Protein AF-A0A2G9TCS1-F1 (afdb_monomer_lite)

pLDDT: mean 85.73, std 14.58, range [44.12, 97.44]

Structure (mmCIF, N/CA/C/O backbone):
data_AF-A0A2G9TCS1-F1
#
_entry.id   AF-A0A2G9TCS1-F1
#
loop_
_atom_site.group_PDB
_atom_site.id
_atom_site.type_symbol
_atom_site.label_atom_id
_atom_site.label_alt_id
_atom_site.label_comp_id
_atom_site.label_asym_id
_atom_site.label_entity_id
_atom_site.label_seq_id
_atom_site.pdbx_PDB_ins_code
_atom_site.Cartn_x
_atom_site.Cartn_y
_atom_site.Cartn_z
_atom_site.occupancy
_atom_site.B_iso_or_equiv
_atom_site.auth_seq_id
_atom_site.auth_comp_id
_atom_site.auth_asym_id
_atom_site.auth_atom_id
_atom_site.pdbx_PDB_model_num
ATOM 1 N N . MET A 1 1 ? 0.643 -13.364 -0.392 1.00 89.62 1 MET A N 1
ATOM 2 C CA . MET A 1 1 ? -0.085 -12.737 0.725 1.00 89.62 1 MET A CA 1
ATOM 3 C C . MET A 1 1 ? -0.254 -11.275 0.391 1.00 89.62 1 MET A C 1
ATOM 5 O O . MET A 1 1 ? 0.573 -10.756 -0.356 1.00 89.62 1 MET A O 1
ATOM 9 N N . ALA A 1 2 ? -1.303 -10.627 0.883 1.00 93.12 2 ALA A N 1
ATOM 10 C CA . ALA A 1 2 ? -1.625 -9.251 0.511 1.00 93.12 2 ALA A CA 1
ATOM 11 C C . ALA A 1 2 ? -2.431 -8.539 1.598 1.00 93.12 2 ALA A C 1
ATOM 13 O O . ALA A 1 2 ? -3.116 -9.188 2.391 1.00 93.12 2 ALA A O 1
ATOM 14 N N . VAL A 1 3 ? -2.379 -7.208 1.593 1.00 93.25 3 VAL A N 1
ATOM 15 C CA . VAL A 1 3 ? -3.267 -6.369 2.400 1.00 93.25 3 VAL A CA 1
ATOM 16 C C . VAL A 1 3 ? -4.072 -5.471 1.478 1.00 93.25 3 VAL A C 1
ATOM 18 O O . VAL A 1 3 ? -3.515 -4.801 0.613 1.00 93.25 3 VAL A O 1
ATOM 21 N N . GLN A 1 4 ? -5.380 -5.462 1.687 1.00 93.56 4 GLN A N 1
ATOM 22 C CA . GLN A 1 4 ? -6.340 -4.619 0.994 1.00 93.56 4 GLN A CA 1
ATOM 23 C C . GLN A 1 4 ? -6.734 -3.443 1.888 1.00 93.56 4 GLN A C 1
ATOM 25 O O . GLN A 1 4 ? -6.941 -3.643 3.088 1.00 93.56 4 GLN A O 1
ATOM 30 N N . SER A 1 5 ? -6.932 -2.263 1.300 1.00 91.81 5 SER A N 1
ATOM 31 C CA . SER A 1 5 ? -7.650 -1.152 1.935 1.00 91.81 5 SER A CA 1
ATOM 32 C C . SER A 1 5 ? -8.909 -0.773 1.158 1.00 91.81 5 SER A C 1
ATOM 34 O O . SER A 1 5 ? -8.924 -0.801 -0.072 1.00 91.81 5 SER A O 1
ATOM 36 N N . THR A 1 6 ? -9.965 -0.392 1.874 1.00 86.69 6 THR A N 1
ATOM 37 C CA . THR A 1 6 ? -11.198 0.163 1.294 1.00 86.69 6 THR A CA 1
ATOM 38 C C . THR A 1 6 ? -11.844 1.168 2.250 1.00 86.69 6 THR A C 1
ATOM 40 O O . THR A 1 6 ? -11.555 1.166 3.451 1.00 86.69 6 THR A O 1
ATOM 43 N N . SER A 1 7 ? -12.727 2.027 1.742 1.00 81.25 7 SER A N 1
ATOM 44 C CA . SER A 1 7 ? -13.607 2.835 2.588 1.00 81.25 7 SER A CA 1
ATOM 45 C C . SER A 1 7 ? -14.551 1.911 3.355 1.00 81.25 7 SER A C 1
ATOM 47 O O . SER A 1 7 ? -15.198 1.042 2.766 1.00 81.25 7 SER A O 1
ATOM 49 N N . CYS A 1 8 ? -14.637 2.081 4.675 1.00 74.31 8 CYS A N 1
ATOM 50 C CA . CYS A 1 8 ? -15.482 1.234 5.511 1.00 74.31 8 CYS A CA 1
ATOM 51 C C . CYS A 1 8 ? -16.963 1.382 5.136 1.00 74.31 8 CYS A C 1
ATOM 53 O O . CYS A 1 8 ? -17.657 2.285 5.597 1.00 74.31 8 CYS A O 1
ATOM 55 N N . SER A 1 9 ? -17.457 0.469 4.308 1.00 60.03 9 SER A N 1
ATOM 56 C CA . SER A 1 9 ? -18.861 0.395 3.920 1.00 60.03 9 SER A CA 1
ATOM 57 C C . SER A 1 9 ? -19.576 -0.545 4.893 1.00 60.03 9 SER A C 1
ATOM 59 O O . SER A 1 9 ? -19.295 -1.739 4.906 1.00 60.03 9 SER A O 1
ATOM 61 N N . GLY A 1 10 ? -20.481 -0.025 5.729 1.00 55.22 10 GLY A N 1
ATOM 62 C CA . GLY A 1 10 ? -21.374 -0.866 6.541 1.00 55.22 10 GLY A CA 1
ATOM 63 C C . GLY A 1 10 ? -20.970 -1.140 7.995 1.00 55.22 10 GLY A C 1
ATOM 64 O O . GLY A 1 10 ? -21.431 -2.1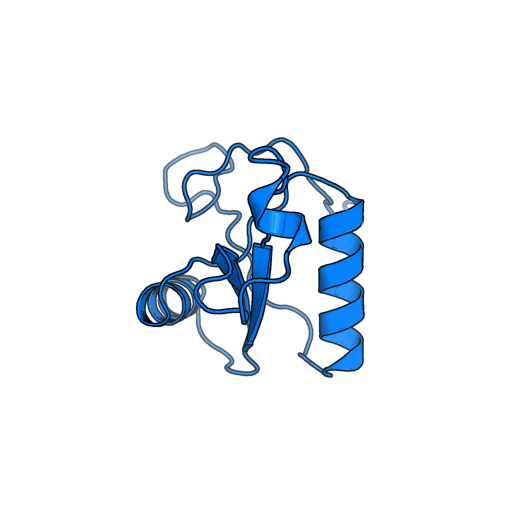25 8.569 1.00 55.22 10 GLY A O 1
ATOM 65 N N . LEU A 1 11 ? -20.185 -0.273 8.642 1.00 51.44 11 LEU A N 1
ATOM 66 C CA . LEU A 1 11 ? -20.231 -0.233 10.110 1.00 51.44 11 LEU A CA 1
ATOM 67 C C . LEU A 1 11 ? -21.628 0.243 10.544 1.00 51.44 11 LEU A C 1
ATOM 69 O O . LEU A 1 11 ? -22.174 1.135 9.886 1.00 51.44 11 LEU A O 1
ATOM 73 N N . PRO A 1 12 ? -22.227 -0.302 11.625 1.00 47.16 12 PRO A N 1
ATOM 74 C CA . PRO A 1 12 ? -23.406 0.321 12.209 1.00 47.16 12 PRO A CA 1
ATOM 75 C C . PRO A 1 12 ? -23.020 1.766 12.485 1.00 47.16 12 PRO A C 1
ATOM 77 O O . PRO A 1 12 ? -22.009 1.990 13.146 1.00 47.16 12 PRO A O 1
ATOM 80 N N . HIS A 1 13 ? -23.753 2.707 11.887 1.00 44.12 13 HIS A N 1
ATOM 81 C CA . HIS A 1 13 ? -23.494 4.140 11.961 1.00 44.12 13 HIS A CA 1
ATOM 82 C C . HIS A 1 13 ? -23.143 4.523 13.398 1.00 44.12 13 HIS A C 1
ATOM 84 O O . HIS A 1 13 ? -24.022 4.680 14.244 1.00 44.12 13 HIS A O 1
ATOM 90 N N . SER A 1 14 ? -21.849 4.614 13.695 1.00 52.06 14 SER A N 1
ATOM 91 C CA . SER A 1 14 ? -21.422 5.128 14.979 1.00 52.06 14 SER A CA 1
ATOM 92 C C . SER A 1 14 ? -21.707 6.626 14.902 1.00 52.06 14 SER A C 1
ATOM 94 O O . SER A 1 14 ? -21.322 7.245 13.908 1.00 52.06 14 SER A O 1
ATOM 96 N N . PRO A 1 15 ? -22.397 7.234 15.883 1.00 55.50 15 PRO A N 1
ATOM 97 C CA . PRO A 1 15 ? -22.837 8.631 15.799 1.00 55.50 15 PRO A CA 1
ATOM 98 C C . PRO A 1 15 ? -21.695 9.636 15.546 1.00 55.50 15 PRO A C 1
ATOM 100 O O . PRO A 1 15 ? -21.945 10.766 15.140 1.00 55.50 15 PRO A O 1
ATOM 103 N N . ILE A 1 16 ? -20.445 9.205 15.740 1.00 55.78 16 ILE A N 1
ATOM 104 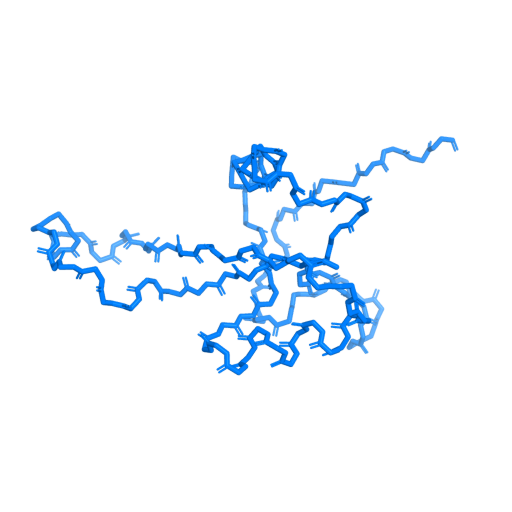C CA . ILE A 1 16 ? -19.214 9.975 15.549 1.00 55.78 16 ILE A CA 1
ATOM 105 C C . ILE A 1 16 ? -18.918 10.250 14.061 1.00 55.78 16 ILE A C 1
ATOM 107 O O . ILE A 1 16 ? -18.535 11.364 13.722 1.00 55.78 16 ILE A O 1
ATOM 111 N N . THR A 1 17 ? -19.136 9.295 13.146 1.00 53.16 17 THR A N 1
ATOM 112 C CA . THR A 1 17 ? -18.823 9.497 11.711 1.00 53.16 17 THR A CA 1
ATOM 113 C C . THR A 1 17 ? -19.841 10.377 10.983 1.00 53.16 17 THR A C 1
ATOM 115 O O . THR A 1 17 ? -19.589 10.799 9.860 1.00 53.16 17 THR A O 1
ATOM 118 N N . GLN A 1 18 ? -20.979 10.691 11.612 1.00 55.28 18 GLN A N 1
ATOM 119 C CA . GLN A 1 18 ? -21.977 11.619 11.065 1.00 55.28 18 GLN A CA 1
ATOM 120 C C . GLN A 1 18 ? -21.697 13.090 11.413 1.00 55.28 18 GLN A C 1
ATOM 122 O O . GLN A 1 18 ? -22.339 13.971 10.846 1.00 55.28 18 GLN A O 1
ATOM 127 N N . GLN A 1 19 ? -20.770 13.367 12.338 1.00 51.78 19 GLN A N 1
ATOM 128 C CA . GLN A 1 19 ? -20.497 14.726 12.825 1.00 51.78 19 GLN A CA 1
ATOM 129 C C . GLN A 1 19 ? -19.258 15.376 12.205 1.00 51.78 19 GLN A C 1
ATOM 131 O O . GLN A 1 19 ? -19.164 16.601 12.238 1.00 51.78 19 GLN A O 1
ATOM 136 N N . ASP A 1 20 ? -18.353 14.601 11.600 1.00 56.78 20 ASP A N 1
ATOM 137 C CA . ASP A 1 20 ? -17.169 15.142 10.933 1.00 56.78 20 ASP A CA 1
ATOM 138 C C . ASP A 1 20 ? -16.910 14.454 9.575 1.00 56.78 20 ASP A C 1
ATOM 140 O O . ASP A 1 20 ? -16.438 13.313 9.543 1.00 56.78 20 ASP A O 1
ATOM 144 N N . PRO A 1 21 ? -17.181 15.134 8.442 1.00 55.62 21 PRO A N 1
ATOM 145 C CA . PRO A 1 21 ? -16.891 14.618 7.102 1.00 55.62 21 PRO A CA 1
ATOM 146 C C . PRO A 1 21 ? -15.384 14.488 6.812 1.00 55.62 21 PRO A C 1
ATOM 148 O O . PRO A 1 21 ? -15.013 13.940 5.776 1.00 55.62 21 PRO A O 1
ATOM 151 N N . SER A 1 22 ? -14.519 14.973 7.708 1.00 56.44 22 SER A N 1
ATOM 152 C CA . SER A 1 22 ? -13.060 14.838 7.620 1.00 56.44 22 SER A CA 1
ATOM 153 C C . SER A 1 22 ? -12.565 13.469 8.100 1.00 56.44 22 SER A C 1
ATOM 155 O O . SER A 1 22 ? -11.425 13.099 7.818 1.00 56.44 22 SER A O 1
ATOM 157 N N . ILE A 1 23 ? -13.399 12.694 8.807 1.00 60.91 23 ILE A N 1
ATOM 158 C CA . ILE A 1 23 ? -13.036 11.355 9.284 1.00 60.91 23 ILE A CA 1
ATOM 159 C C . ILE A 1 23 ? -13.244 10.349 8.148 1.00 60.91 23 ILE A C 1
ATOM 161 O O . ILE A 1 23 ? -14.289 9.710 8.016 1.00 60.91 23 ILE A O 1
ATOM 165 N N . VAL A 1 24 ? -12.212 10.186 7.322 1.00 66.75 24 VAL A N 1
ATOM 166 C CA . VAL A 1 24 ? -12.144 9.099 6.342 1.00 66.75 24 VAL A CA 1
ATOM 167 C C . VAL A 1 24 ? -11.776 7.814 7.078 1.00 66.75 24 VAL A C 1
ATOM 169 O O . VAL A 1 24 ? -10.623 7.592 7.440 1.00 66.75 24 VAL A O 1
ATOM 172 N N . LEU A 1 25 ? -12.763 6.953 7.322 1.00 76.56 25 LEU A N 1
ATOM 173 C CA . LEU A 1 25 ? -12.513 5.662 7.950 1.00 76.56 25 LEU A CA 1
ATOM 174 C C . LEU A 1 25 ? -12.083 4.626 6.904 1.00 76.56 25 LEU A C 1
ATOM 176 O O . LEU A 1 25 ? -12.845 4.283 5.992 1.00 76.56 25 LEU A O 1
ATOM 180 N N . ARG A 1 26 ? -10.863 4.107 7.066 1.00 83.81 26 ARG A N 1
ATOM 181 C CA . ARG A 1 26 ? -10.267 3.107 6.179 1.00 83.81 26 ARG A CA 1
ATOM 182 C C . ARG A 1 26 ? -10.242 1.733 6.842 1.00 83.81 26 ARG A C 1
ATOM 184 O O . ARG A 1 26 ? -9.817 1.589 7.984 1.00 83.81 26 ARG A O 1
ATOM 191 N N . CYS A 1 27 ? -10.723 0.731 6.118 1.00 88.12 27 CYS A N 1
ATOM 192 C CA . CYS A 1 27 ? -10.820 -0.651 6.564 1.00 88.12 27 CYS A CA 1
ATOM 193 C C . CYS A 1 27 ? -9.752 -1.498 5.875 1.00 88.12 27 CYS A C 1
ATOM 195 O O . CYS A 1 27 ? -9.518 -1.338 4.677 1.00 88.12 27 CYS A O 1
ATOM 197 N N . TYR A 1 28 ? -9.162 -2.432 6.624 1.00 91.31 28 TYR A N 1
ATOM 198 C CA . TYR A 1 28 ? -8.101 -3.313 6.142 1.00 91.31 28 TYR A CA 1
ATOM 199 C C . TYR A 1 28 ? -8.537 -4.768 6.146 1.00 91.31 28 TYR A C 1
ATOM 201 O O . TYR A 1 28 ? -9.124 -5.248 7.117 1.00 91.31 28 TYR A O 1
ATOM 209 N N . LYS A 1 29 ? -8.193 -5.487 5.080 1.00 91.88 29 LYS A N 1
ATOM 210 C CA . LYS A 1 29 ? -8.373 -6.935 4.992 1.00 91.88 29 LYS A CA 1
ATOM 211 C C . LYS A 1 29 ? -7.043 -7.586 4.654 1.00 91.88 29 LYS A C 1
ATOM 213 O O . LYS A 1 29 ? -6.369 -7.186 3.710 1.00 91.88 29 LYS A O 1
ATOM 218 N N . PHE A 1 30 ? -6.685 -8.607 5.420 1.00 93.00 30 PHE A N 1
ATOM 219 C CA . PHE A 1 30 ? -5.446 -9.346 5.244 1.00 93.00 30 PHE A CA 1
ATOM 220 C C . PHE A 1 30 ? -5.741 -10.684 4.568 1.00 93.00 30 PHE A C 1
ATOM 222 O O . PHE A 1 30 ? -6.627 -11.420 5.002 1.00 93.00 30 PHE A O 1
ATOM 229 N N . SER A 1 31 ? -5.008 -10.997 3.502 1.00 90.94 31 SER A N 1
ATOM 230 C CA . SER A 1 31 ? -5.095 -12.276 2.799 1.00 90.94 31 SER A CA 1
ATOM 231 C C . SER A 1 31 ? -3.820 -13.094 2.999 1.00 90.94 31 SER A C 1
ATOM 233 O O . SER A 1 31 ? -2.703 -12.633 2.730 1.00 90.94 31 SER A O 1
ATOM 235 N N . ALA A 1 32 ? -4.014 -14.342 3.427 1.00 90.31 32 ALA A N 1
ATOM 236 C CA . ALA A 1 32 ? -2.965 -15.348 3.536 1.00 90.31 32 ALA A CA 1
ATOM 237 C C . ALA A 1 32 ? -2.618 -16.002 2.180 1.00 90.31 32 ALA A C 1
ATOM 239 O O . ALA A 1 32 ? -1.630 -16.730 2.086 1.00 90.31 32 ALA A O 1
ATOM 240 N N . ASP A 1 33 ? -3.375 -15.723 1.114 1.00 90.88 33 ASP A N 1
ATOM 241 C CA . ASP A 1 33 ? -3.184 -16.371 -0.182 1.00 90.88 33 ASP A CA 1
ATOM 242 C C . ASP A 1 33 ? -1.900 -15.886 -0.863 1.00 90.88 33 ASP A C 1
ATOM 244 O O . ASP A 1 33 ? -1.639 -14.687 -1.024 1.00 90.88 33 ASP A O 1
ATOM 248 N N . ALA A 1 34 ? -1.058 -16.829 -1.277 1.00 92.12 34 ALA A N 1
ATOM 249 C CA . ALA A 1 34 ? 0.195 -16.560 -1.972 1.00 92.12 34 ALA A CA 1
ATOM 250 C C . ALA A 1 34 ? -0.037 -16.345 -3.478 1.00 92.12 34 ALA A C 1
ATOM 252 O O . ALA A 1 34 ? 0.250 -17.215 -4.294 1.00 92.12 34 ALA A O 1
ATOM 253 N N . LEU A 1 35 ? -0.562 -15.172 -3.835 1.00 94.12 35 LEU A N 1
ATOM 254 C CA . LEU A 1 35 ? -0.820 -14.775 -5.221 1.00 94.12 35 LEU A CA 1
ATOM 255 C C . LEU A 1 35 ? 0.297 -13.883 -5.799 1.00 94.12 35 LEU A C 1
ATOM 257 O O . LEU A 1 35 ? 0.926 -13.133 -5.045 1.00 94.12 35 LEU A O 1
ATOM 261 N N . PRO A 1 36 ? 0.538 -13.910 -7.124 1.00 95.94 36 PRO A N 1
ATOM 262 C CA . PRO A 1 36 ? 1.286 -12.867 -7.828 1.00 95.94 36 PRO A CA 1
ATOM 263 C C . PRO A 1 36 ? 0.641 -11.486 -7.653 1.00 95.94 36 PRO A C 1
ATOM 265 O O . PRO A 1 36 ? -0.569 -11.398 -7.461 1.00 95.94 36 PRO A O 1
ATOM 268 N N . PHE A 1 37 ? 1.428 -10.412 -7.787 1.00 96.06 37 PHE A N 1
ATOM 269 C CA . PHE A 1 37 ? 0.968 -9.030 -7.572 1.00 96.06 37 PHE A CA 1
ATOM 270 C C . PHE A 1 37 ? -0.353 -8.702 -8.290 1.00 96.06 37 PHE A C 1
ATOM 272 O O . PHE A 1 37 ? -1.298 -8.251 -7.654 1.00 96.06 37 PHE A O 1
ATOM 279 N N . TYR A 1 38 ? -0.446 -8.981 -9.596 1.00 96.19 38 TYR A N 1
ATOM 280 C CA . TYR A 1 38 ? -1.636 -8.642 -10.386 1.00 96.19 38 TYR A CA 1
ATOM 281 C C . TYR A 1 38 ? -2.889 -9.408 -9.933 1.00 96.19 38 TYR A C 1
ATOM 283 O O . TYR A 1 38 ? -3.963 -8.825 -9.856 1.00 96.19 38 TYR A O 1
ATOM 291 N N . MET A 1 39 ? -2.746 -10.689 -9.573 1.00 97.31 39 MET A N 1
ATOM 292 C CA . MET A 1 39 ? -3.855 -11.496 -9.052 1.00 97.31 39 MET A CA 1
ATOM 293 C C . MET A 1 39 ? -4.262 -11.045 -7.649 1.00 97.31 39 MET A C 1
ATOM 295 O O . MET A 1 39 ? -5.432 -11.120 -7.290 1.00 97.31 39 MET A O 1
ATOM 299 N N . ALA A 1 40 ? -3.304 -10.590 -6.838 1.00 96.81 40 ALA A N 1
ATOM 300 C CA . ALA A 1 40 ? -3.594 -10.042 -5.520 1.00 96.81 40 ALA A CA 1
ATOM 301 C C . ALA A 1 40 ? -4.392 -8.732 -5.625 1.00 96.81 40 ALA A C 1
ATOM 303 O O . ALA A 1 40 ? -5.346 -8.548 -4.873 1.00 96.81 40 ALA A O 1
ATOM 304 N N . GLU A 1 41 ? -4.041 -7.861 -6.574 1.00 97.38 41 GLU A N 1
ATOM 305 C CA . GLU A 1 41 ? -4.810 -6.651 -6.887 1.00 97.38 41 GLU A CA 1
ATOM 306 C C . GLU A 1 41 ? -6.217 -6.989 -7.392 1.00 97.38 41 GLU A C 1
ATOM 308 O O . GLU A 1 41 ? -7.192 -6.482 -6.844 1.00 97.38 41 GLU A O 1
ATOM 313 N N . GLU A 1 42 ? -6.352 -7.902 -8.355 1.00 96.81 42 GLU A N 1
ATOM 314 C CA . GLU A 1 42 ? -7.660 -8.342 -8.862 1.00 96.81 42 GLU A CA 1
ATOM 315 C C . GLU A 1 42 ? -8.537 -8.939 -7.746 1.00 96.81 42 GLU A C 1
ATOM 317 O O . GLU A 1 42 ? -9.727 -8.633 -7.638 1.00 96.81 42 GLU A O 1
ATOM 322 N N . ALA A 1 43 ? -7.944 -9.730 -6.847 1.00 95.56 43 ALA A N 1
ATOM 323 C CA . ALA A 1 43 ? -8.642 -10.249 -5.679 1.00 95.56 43 ALA A CA 1
ATOM 324 C C . ALA A 1 43 ? -9.125 -9.115 -4.757 1.00 95.56 43 ALA A C 1
ATOM 326 O O . ALA A 1 43 ? -10.270 -9.150 -4.304 1.00 95.56 43 ALA A O 1
ATOM 327 N N . CYS A 1 44 ? -8.306 -8.088 -4.511 1.00 95.12 44 CYS A N 1
ATOM 328 C CA . CYS A 1 44 ? -8.713 -6.913 -3.734 1.00 95.12 44 CYS A CA 1
ATOM 329 C C . CYS A 1 44 ? -9.877 -6.162 -4.404 1.00 95.12 44 CYS A C 1
ATOM 331 O O . CYS A 1 44 ? -10.862 -5.840 -3.733 1.00 95.12 44 CYS A O 1
ATOM 333 N N . GLN A 1 45 ? -9.814 -5.970 -5.724 1.00 95.25 45 GLN A N 1
ATOM 334 C CA . GLN A 1 45 ? -10.870 -5.325 -6.514 1.00 95.25 45 GLN A CA 1
ATOM 335 C C . GLN A 1 45 ? -12.183 -6.104 -6.463 1.00 95.25 45 GLN A C 1
ATOM 337 O O . GLN A 1 45 ? -13.247 -5.507 -6.298 1.00 95.25 45 GLN A O 1
ATOM 342 N N . SER A 1 46 ? -12.124 -7.441 -6.485 1.00 93.81 46 SER A N 1
ATOM 343 C CA . SER A 1 46 ? -13.310 -8.297 -6.330 1.00 93.81 46 SER A CA 1
ATOM 344 C C . SER A 1 46 ? -14.023 -8.118 -4.978 1.00 93.81 46 SER A C 1
ATOM 346 O O . SER A 1 46 ? -15.222 -8.374 -4.869 1.00 93.81 46 SER A O 1
ATOM 348 N N . PHE A 1 47 ? -13.311 -7.624 -3.958 1.00 89.31 47 PHE A N 1
ATOM 349 C CA . PHE A 1 47 ? -13.852 -7.268 -2.643 1.00 89.31 47 PHE A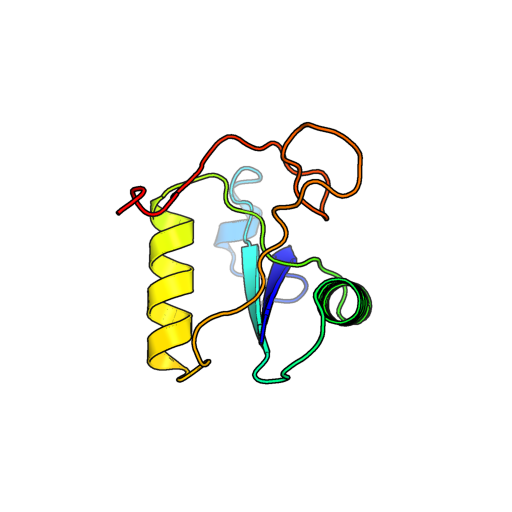 CA 1
ATOM 350 C C . PHE A 1 47 ? -14.142 -5.765 -2.487 1.00 89.31 47 PHE A C 1
ATOM 352 O O . PHE A 1 47 ? -14.350 -5.307 -1.363 1.00 89.31 47 PHE A O 1
ATOM 359 N N . GLY A 1 48 ? -14.146 -4.985 -3.572 1.00 90.69 48 GLY A N 1
ATOM 360 C CA . GLY A 1 48 ? -14.476 -3.557 -3.541 1.00 90.69 48 GLY A CA 1
ATOM 361 C C . GLY A 1 48 ? -13.392 -2.674 -2.917 1.00 90.69 48 GLY A C 1
ATOM 362 O O . GLY A 1 48 ? -13.702 -1.684 -2.255 1.00 90.69 48 GLY A O 1
ATOM 363 N N . GLY A 1 49 ? -12.120 -3.035 -3.069 1.00 92.56 49 GLY A N 1
ATOM 364 C CA . GLY A 1 49 ? -11.000 -2.170 -2.702 1.00 92.56 49 GLY A CA 1
ATOM 365 C C . GLY A 1 49 ? -9.767 -2.462 -3.541 1.00 92.56 49 GLY A C 1
ATOM 366 O O . GLY A 1 49 ? -9.853 -3.099 -4.580 1.00 92.56 49 GLY A O 1
ATOM 367 N N . HIS A 1 50 ? -8.612 -2.030 -3.061 1.00 96.56 50 HIS A N 1
ATOM 368 C CA . HIS A 1 50 ? -7.337 -2.181 -3.759 1.00 96.56 50 HIS A CA 1
ATOM 369 C C . HIS A 1 50 ? -6.280 -2.704 -2.796 1.00 96.56 50 HIS A C 1
ATOM 371 O O . HIS A 1 50 ? -6.476 -2.651 -1.574 1.00 96.56 50 HIS A O 1
ATOM 377 N N . LEU A 1 51 ? -5.155 -3.191 -3.321 1.00 97.44 51 LEU A N 1
ATOM 378 C CA . LEU A 1 51 ? -3.971 -3.369 -2.489 1.00 97.44 51 LEU A CA 1
ATOM 379 C C . LEU A 1 51 ? -3.663 -2.066 -1.741 1.00 97.44 51 LEU A C 1
ATOM 381 O O . LEU A 1 51 ? -3.770 -0.971 -2.289 1.00 97.44 51 LEU A O 1
ATOM 385 N N . VAL A 1 52 ? -3.286 -2.193 -0.470 1.00 96.19 52 VAL A N 1
ATOM 386 C CA . VAL A 1 52 ? -3.189 -1.055 0.444 1.00 96.19 52 VAL A CA 1
ATOM 387 C C . VAL A 1 52 ? -2.223 0.020 -0.059 1.00 96.19 52 VAL A C 1
ATOM 389 O O . VAL A 1 52 ? -1.077 -0.272 -0.418 1.00 96.19 52 VAL A O 1
ATOM 392 N N . SER A 1 53 ? -2.683 1.268 -0.044 1.00 95.62 53 SER A N 1
ATOM 393 C CA . SER A 1 53 ? -1.853 2.466 -0.191 1.00 95.62 53 SER A CA 1
ATOM 394 C C . SER A 1 53 ? -1.482 3.032 1.180 1.00 95.62 53 SER A C 1
ATOM 396 O O . SER A 1 53 ? -2.229 2.837 2.129 1.00 95.62 53 SER A O 1
ATOM 398 N N . PHE A 1 54 ? -0.352 3.716 1.339 1.00 94.62 54 PHE A N 1
ATOM 399 C CA . PHE A 1 54 ? 0.008 4.365 2.608 1.00 94.62 54 PHE A CA 1
ATOM 400 C C . PHE A 1 54 ? 0.233 5.855 2.410 1.00 94.62 54 PHE A C 1
ATOM 402 O O . PHE A 1 54 ? 1.010 6.245 1.534 1.00 94.62 54 PHE A O 1
ATOM 409 N N . GLN A 1 55 ? -0.419 6.658 3.252 1.00 90.75 55 GLN A N 1
ATOM 410 C CA . GLN A 1 55 ? -0.256 8.116 3.267 1.00 90.75 55 GLN A CA 1
ATOM 411 C C . GLN A 1 55 ? 0.619 8.602 4.424 1.00 90.75 55 GLN A C 1
ATOM 413 O O . GLN A 1 55 ? 1.187 9.688 4.366 1.00 90.75 55 GLN A O 1
ATOM 418 N N . GLU A 1 56 ? 0.771 7.790 5.469 1.00 90.69 56 GLU A N 1
ATOM 419 C CA . GLU A 1 56 ? 1.516 8.168 6.664 1.00 90.69 56 GLU A CA 1
ATOM 420 C C . GLU A 1 56 ? 2.202 6.971 7.333 1.00 90.69 56 GLU A C 1
ATOM 422 O O . GLU A 1 56 ? 1.820 5.810 7.167 1.00 90.69 56 GLU A O 1
ATOM 427 N N . GLY A 1 57 ? 3.231 7.265 8.131 1.00 93.19 57 GLY A N 1
ATOM 428 C CA . GLY A 1 57 ? 4.011 6.234 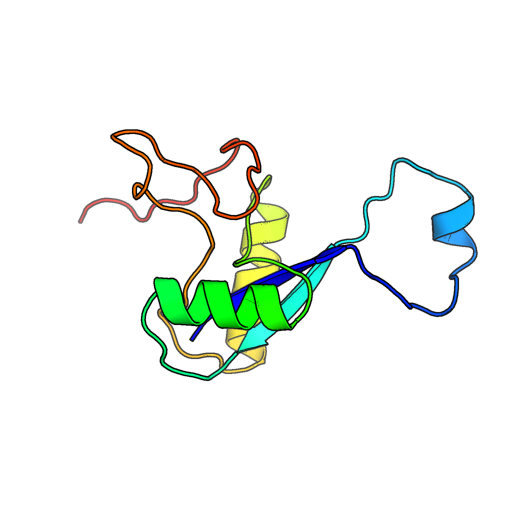8.817 1.00 93.19 57 GLY A CA 1
ATOM 429 C C . GLY A 1 57 ? 3.236 5.489 9.902 1.00 93.19 57 GLY A C 1
ATOM 430 O O . GLY A 1 57 ? 3.464 4.297 10.093 1.00 93.19 57 GLY A O 1
ATOM 431 N N . LEU A 1 58 ? 2.299 6.160 10.584 1.00 91.75 58 LEU A N 1
ATOM 432 C CA . LEU A 1 58 ? 1.478 5.535 11.626 1.00 91.75 58 LEU A CA 1
ATOM 433 C C . LEU A 1 58 ? 0.594 4.426 11.043 1.00 91.75 58 LEU A C 1
ATOM 435 O O . LEU A 1 58 ? 0.539 3.319 11.574 1.00 91.75 58 LEU A O 1
ATOM 439 N N . GLU A 1 59 ? -0.045 4.716 9.916 1.00 90.94 59 GLU A N 1
ATOM 440 C CA . GLU A 1 59 ? -0.862 3.773 9.163 1.00 90.94 59 GLU A CA 1
ATOM 441 C C . GLU A 1 59 ? -0.049 2.559 8.692 1.00 90.94 59 GLU A C 1
ATOM 443 O O . GLU A 1 59 ? -0.469 1.413 8.868 1.00 90.94 59 GLU A O 1
ATOM 448 N N . ASN A 1 60 ? 1.154 2.796 8.160 1.00 94.06 60 ASN A N 1
ATOM 449 C CA . ASN A 1 60 ? 2.071 1.728 7.767 1.00 94.06 60 ASN A CA 1
ATOM 450 C C . ASN A 1 60 ? 2.469 0.831 8.950 1.00 94.06 60 ASN A C 1
ATOM 452 O O . ASN A 1 60 ? 2.424 -0.395 8.828 1.00 94.06 60 ASN A O 1
ATOM 456 N N . ALA A 1 61 ? 2.804 1.430 10.097 1.00 94.00 61 ALA A N 1
ATOM 457 C 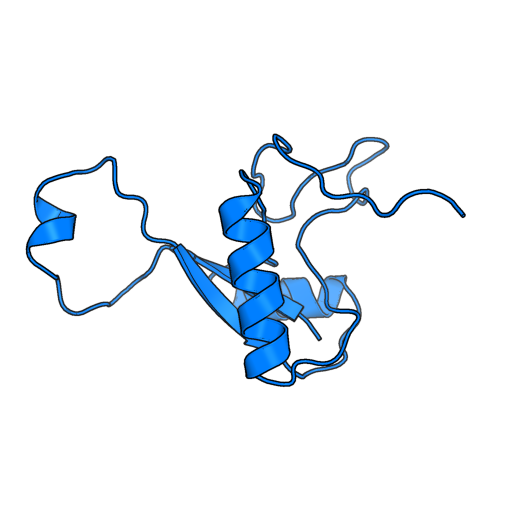CA . ALA A 1 61 ? 3.180 0.701 11.305 1.00 94.00 61 ALA A CA 1
ATOM 458 C C . ALA A 1 61 ? 2.021 -0.151 11.847 1.00 94.00 61 ALA A C 1
ATOM 460 O O . ALA A 1 61 ? 2.216 -1.329 12.144 1.00 94.00 61 ALA A O 1
ATOM 461 N N . MET A 1 62 ? 0.808 0.409 11.902 1.00 93.38 62 MET A N 1
ATOM 462 C CA . MET A 1 62 ? -0.394 -0.299 12.354 1.00 93.38 62 MET A CA 1
ATOM 463 C C . MET A 1 62 ? -0.696 -1.526 11.482 1.00 93.38 62 MET A C 1
ATOM 465 O O . MET A 1 62 ? -0.969 -2.612 12.002 1.00 93.38 62 MET A O 1
ATOM 469 N N . VAL A 1 63 ? -0.634 -1.381 10.153 1.00 92.69 63 VAL A N 1
ATOM 470 C CA . VAL A 1 63 ? -0.871 -2.496 9.223 1.00 92.69 63 VAL A CA 1
ATOM 471 C C . VAL A 1 63 ? 0.206 -3.571 9.368 1.00 92.69 63 VAL A C 1
ATOM 473 O O . VAL A 1 63 ? -0.123 -4.758 9.385 1.00 92.69 63 VAL A O 1
ATOM 476 N N . ALA A 1 64 ? 1.474 -3.179 9.517 1.00 92.56 64 ALA A N 1
ATOM 477 C CA . ALA A 1 64 ? 2.573 -4.117 9.725 1.00 92.56 64 ALA A CA 1
ATOM 478 C C . ALA A 1 64 ? 2.421 -4.906 11.038 1.00 92.56 64 ALA A C 1
ATOM 480 O O . ALA A 1 64 ? 2.551 -6.131 11.033 1.00 92.56 64 ALA A O 1
ATOM 481 N N . GLU A 1 65 ? 2.094 -4.234 12.143 1.00 93.44 65 GLU A N 1
ATOM 482 C CA . GLU A 1 65 ? 1.848 -4.880 13.436 1.00 93.44 65 GLU A CA 1
ATOM 483 C C . GLU A 1 65 ? 0.647 -5.834 13.364 1.00 93.44 65 GLU A C 1
ATOM 485 O O . GLU A 1 65 ? 0.726 -6.985 13.796 1.00 93.44 65 GLU A O 1
ATOM 490 N N . THR A 1 66 ? -0.450 -5.400 12.741 1.00 92.38 66 THR A N 1
ATOM 491 C CA . THR A 1 66 ? -1.653 -6.230 12.584 1.00 92.38 66 THR A CA 1
ATOM 492 C C . THR A 1 66 ? -1.372 -7.470 11.732 1.00 92.38 66 THR A C 1
ATOM 494 O O . THR A 1 66 ? -1.801 -8.568 12.088 1.00 92.38 66 THR A O 1
ATOM 497 N N . ALA A 1 67 ? -0.604 -7.335 10.643 1.00 91.56 67 ALA A N 1
ATOM 498 C CA . ALA A 1 67 ? -0.178 -8.470 9.823 1.00 91.56 67 ALA A CA 1
ATOM 499 C C . ALA A 1 67 ? 0.614 -9.497 10.649 1.00 91.56 67 ALA A C 1
ATOM 501 O O . ALA A 1 67 ? 0.358 -10.699 10.547 1.00 91.56 67 ALA A O 1
ATOM 502 N N . GLN A 1 68 ? 1.528 -9.031 11.510 1.00 90.81 68 GLN A N 1
ATOM 503 C CA . GLN A 1 68 ? 2.288 -9.896 12.416 1.00 90.81 68 GLN A CA 1
ATOM 504 C C . GLN A 1 68 ? 1.379 -10.614 13.420 1.00 90.81 68 GLN A C 1
ATOM 506 O O . GLN A 1 68 ? 1.486 -11.831 13.582 1.00 90.81 68 GLN A O 1
ATOM 511 N N . GLN A 1 69 ? 0.452 -9.892 14.057 1.00 91.81 69 GLN A N 1
ATOM 512 C CA . GLN A 1 69 ? -0.501 -10.464 15.015 1.00 91.81 69 GLN A CA 1
ATOM 513 C C . GLN A 1 69 ? -1.410 -11.520 14.363 1.00 91.81 69 GLN A C 1
ATOM 515 O O . GLN A 1 69 ? -1.659 -12.574 14.951 1.00 91.81 69 GLN A O 1
ATOM 520 N N . GLN A 1 70 ? -1.849 -11.280 13.123 1.00 89.06 70 GLN A N 1
ATOM 521 C CA . GLN A 1 70 ? -2.656 -12.220 12.336 1.00 89.06 70 GLN A CA 1
ATOM 522 C C . GLN A 1 70 ? -1.835 -13.342 11.682 1.00 89.06 70 GLN A C 1
ATOM 524 O O . GLN A 1 70 ? -2.401 -14.195 10.999 1.00 89.06 70 GLN A O 1
ATOM 529 N N . ARG A 1 71 ? -0.513 -13.377 11.903 1.00 88.50 71 ARG A N 1
ATOM 530 C CA . ARG A 1 71 ? 0.417 -14.355 11.312 1.00 88.50 71 ARG A CA 1
ATOM 531 C C . ARG A 1 71 ? 0.336 -14.403 9.785 1.00 88.50 71 ARG A C 1
ATOM 533 O O . ARG A 1 71 ? 0.530 -15.455 9.177 1.00 88.50 71 ARG A O 1
ATOM 540 N N . ILE A 1 72 ? 0.070 -13.255 9.169 1.00 86.12 72 ILE A N 1
ATOM 541 C CA . ILE A 1 72 ? 0.198 -13.080 7.727 1.00 86.12 72 ILE A CA 1
ATOM 542 C C . ILE A 1 72 ? 1.693 -13.110 7.440 1.00 86.12 72 ILE A C 1
ATOM 544 O O . ILE A 1 72 ? 2.456 -12.291 7.953 1.00 86.12 72 ILE A O 1
ATOM 548 N N . GLY A 1 73 ? 2.132 -14.112 6.686 1.00 75.94 73 GLY A N 1
ATOM 549 C CA . GLY A 1 73 ? 3.543 -14.275 6.372 1.00 75.94 73 GLY A CA 1
ATOM 550 C C . GLY A 1 73 ? 4.118 -13.052 5.649 1.00 75.94 73 GLY A C 1
ATOM 551 O O . GLY A 1 73 ? 3.433 -12.340 4.913 1.00 75.94 73 GLY A O 1
ATOM 552 N N . SER A 1 74 ? 5.411 -12.827 5.866 1.00 79.50 74 SER A N 1
ATOM 553 C CA . SER A 1 74 ? 6.206 -11.831 5.150 1.00 79.50 74 SER A CA 1
ATOM 554 C C . SER A 1 74 ? 7.000 -12.520 4.031 1.00 79.50 74 SER A C 1
ATOM 556 O O . SER A 1 74 ? 7.528 -13.611 4.272 1.00 79.50 74 SER A O 1
ATOM 558 N N . PRO A 1 75 ? 7.117 -11.925 2.828 1.00 87.56 75 PRO A N 1
ATOM 559 C CA . PRO A 1 75 ? 6.556 -10.634 2.413 1.00 87.56 75 PRO A CA 1
ATOM 560 C C . PRO A 1 75 ? 5.074 -10.713 2.000 1.00 87.56 75 PRO A C 1
ATOM 562 O O . PRO A 1 75 ? 4.583 -11.759 1.570 1.00 87.56 75 PRO A O 1
ATOM 565 N N . PHE A 1 76 ? 4.374 -9.577 2.067 1.00 92.88 76 PHE A N 1
ATOM 566 C CA . PHE A 1 76 ? 3.019 -9.403 1.536 1.00 92.88 76 PHE A CA 1
ATOM 567 C C . PHE A 1 76 ? 2.950 -8.223 0.560 1.00 92.88 76 PHE A C 1
ATOM 569 O O . PHE A 1 76 ? 3.735 -7.280 0.649 1.00 92.88 76 PHE A O 1
ATOM 576 N N . TRP A 1 77 ? 2.008 -8.284 -0.382 1.00 96.19 77 TRP A N 1
ATOM 577 C CA . TRP A 1 77 ? 1.790 -7.229 -1.366 1.00 96.19 77 TRP A CA 1
ATOM 578 C C . TRP A 1 77 ? 1.078 -6.012 -0.770 1.00 96.19 77 TRP A C 1
ATOM 580 O O . TRP A 1 77 ? 0.154 -6.145 0.036 1.00 96.19 77 TRP A O 1
ATOM 590 N N . ILE A 1 78 ? 1.505 -4.843 -1.245 1.00 96.44 78 ILE A N 1
ATOM 591 C CA . ILE A 1 78 ? 0.887 -3.522 -1.076 1.00 96.44 78 ILE A CA 1
ATOM 592 C C . ILE A 1 78 ? 0.683 -2.919 -2.473 1.00 96.44 78 ILE A C 1
ATOM 594 O O . ILE A 1 78 ? 1.237 -3.447 -3.434 1.00 96.44 78 ILE A O 1
ATOM 598 N N . GLY A 1 79 ? -0.057 -1.818 -2.610 1.00 97.12 79 GLY A N 1
ATOM 599 C CA . GLY A 1 79 ? -0.417 -1.273 -3.929 1.00 97.12 79 GLY A CA 1
ATOM 600 C C . GLY A 1 79 ? 0.711 -0.542 -4.666 1.00 97.12 79 GLY A C 1
ATOM 601 O O . GLY A 1 79 ? 0.563 -0.211 -5.841 1.00 97.12 79 GLY A O 1
ATOM 602 N N . LEU A 1 80 ? 1.839 -0.261 -4.007 1.00 96.81 80 LEU A N 1
ATOM 603 C CA . LEU A 1 80 ? 2.916 0.558 -4.569 1.00 96.81 80 LEU A CA 1
ATOM 604 C C . LEU A 1 80 ? 3.683 -0.189 -5.670 1.00 96.81 80 LEU A C 1
ATOM 606 O O . LEU A 1 80 ? 4.267 -1.245 -5.429 1.00 96.81 80 LEU A O 1
ATOM 610 N N . ASN A 1 81 ? 3.710 0.369 -6.879 1.00 95.81 81 ASN A N 1
ATOM 611 C CA . ASN A 1 81 ? 4.254 -0.292 -8.063 1.00 95.81 81 ASN A CA 1
ATOM 612 C C . ASN A 1 81 ? 4.816 0.702 -9.105 1.00 95.81 81 ASN A C 1
ATOM 614 O O . ASN A 1 81 ? 4.641 1.915 -8.988 1.00 95.81 81 ASN A O 1
ATOM 618 N N . LYS A 1 82 ? 5.490 0.170 -10.135 1.00 95.12 82 LYS A N 1
ATOM 619 C CA . LYS A 1 82 ? 5.992 0.901 -11.319 1.00 95.12 82 LYS A CA 1
ATOM 620 C C . LYS A 1 82 ? 5.452 0.320 -12.635 1.00 95.12 82 LYS A C 1
ATOM 622 O O . LYS A 1 82 ? 6.152 0.270 -13.640 1.00 95.12 82 LYS A O 1
ATOM 627 N N . LEU A 1 83 ? 4.227 -0.199 -12.632 1.00 92.31 83 LEU A N 1
ATOM 628 C CA . LEU A 1 83 ? 3.649 -0.828 -13.826 1.00 92.31 83 LEU A CA 1
ATOM 629 C C . LEU A 1 83 ? 3.272 0.207 -14.895 1.00 92.31 83 LEU A C 1
ATOM 631 O O . LEU A 1 83 ? 3.363 -0.080 -16.084 1.00 92.31 83 LEU A O 1
ATOM 635 N N . ASN A 1 84 ? 2.937 1.429 -14.473 1.00 86.62 84 ASN A N 1
ATOM 636 C CA . ASN A 1 84 ? 2.491 2.519 -15.344 1.00 86.62 84 ASN A CA 1
ATOM 637 C C . ASN A 1 84 ? 3.625 3.486 -15.752 1.00 86.62 84 ASN A C 1
ATOM 639 O O . ASN A 1 84 ? 3.374 4.650 -16.060 1.00 86.62 84 ASN A O 1
ATOM 643 N N . GLY A 1 85 ? 4.884 3.031 -15.746 1.00 86.50 85 GLY A N 1
ATOM 644 C CA . GLY A 1 85 ? 6.043 3.811 -16.194 1.00 86.50 85 GLY A CA 1
ATOM 645 C C . GLY A 1 85 ? 7.208 3.802 -15.203 1.00 86.50 85 GLY A C 1
ATOM 646 O O . GLY A 1 85 ? 7.412 2.854 -14.456 1.00 86.50 85 GLY A O 1
ATOM 647 N N . ASN A 1 86 ? 8.003 4.876 -15.193 1.00 88.69 86 ASN A N 1
ATOM 648 C CA . ASN A 1 86 ? 9.240 4.927 -14.398 1.00 88.69 86 ASN A CA 1
ATOM 649 C C . ASN A 1 86 ? 9.052 5.452 -12.961 1.00 88.69 86 ASN A C 1
ATOM 651 O O . ASN A 1 86 ? 9.986 5.375 -12.150 1.00 88.69 86 ASN A O 1
ATOM 655 N N . ALA A 1 87 ? 7.865 5.971 -12.639 1.00 93.00 87 ALA A N 1
ATOM 656 C CA . ALA A 1 87 ? 7.521 6.532 -11.335 1.00 93.00 87 ALA A CA 1
ATOM 657 C C . ALA A 1 87 ? 6.749 5.522 -10.474 1.00 93.00 87 ALA A C 1
ATOM 659 O O . ALA A 1 87 ? 5.998 4.699 -10.992 1.00 93.00 87 ALA A O 1
ATOM 660 N N . TRP A 1 88 ? 6.948 5.593 -9.155 1.00 94.94 88 TRP A N 1
ATOM 661 C CA . TRP A 1 88 ? 6.141 4.834 -8.202 1.00 94.94 88 TRP A CA 1
ATOM 662 C C . TRP A 1 88 ? 4.715 5.394 -8.157 1.00 94.94 88 TRP A C 1
ATOM 664 O O . TRP A 1 88 ? 4.533 6.609 -8.114 1.00 94.94 88 TRP A O 1
ATOM 674 N N . SER A 1 89 ? 3.723 4.508 -8.149 1.00 96.19 89 SER A N 1
ATOM 675 C CA . SER A 1 89 ? 2.293 4.833 -8.071 1.00 96.19 89 SER A CA 1
ATOM 676 C C . SER A 1 89 ? 1.549 3.738 -7.310 1.00 96.19 89 SER A C 1
ATOM 678 O O . SER A 1 89 ? 2.007 2.593 -7.296 1.00 96.19 89 SER A O 1
ATOM 680 N N . TYR A 1 90 ? 0.441 4.076 -6.654 1.00 96.69 90 TYR A N 1
ATOM 681 C CA . TYR A 1 90 ? -0.451 3.084 -6.053 1.00 96.69 90 TYR A CA 1
ATOM 682 C C . TYR A 1 90 ? -1.495 2.595 -7.067 1.00 96.69 90 TYR A C 1
ATOM 684 O O . TYR A 1 90 ? -1.791 3.289 -8.036 1.00 96.69 90 TYR A O 1
ATOM 692 N N . THR A 1 91 ? -2.037 1.392 -6.860 1.00 96.44 91 THR A N 1
ATOM 693 C CA . THR A 1 91 ? -3.085 0.802 -7.717 1.00 96.44 91 THR A CA 1
ATOM 694 C C . THR A 1 91 ? -4.468 1.427 -7.532 1.00 96.44 91 THR A C 1
ATOM 696 O O . THR A 1 91 ? -5.322 1.241 -8.390 1.00 96.44 91 THR A O 1
ATOM 699 N N . ASP A 1 92 ? -4.677 2.176 -6.449 1.00 94.62 92 ASP A N 1
ATOM 700 C CA . ASP A 1 92 ? -5.914 2.895 -6.116 1.00 94.62 92 ASP A CA 1
ATOM 701 C C . ASP A 1 92 ? -5.877 4.379 -6.528 1.00 94.62 92 ASP A C 1
ATOM 703 O O . ASP A 1 92 ? -6.677 5.174 -6.039 1.00 94.62 92 ASP A O 1
ATOM 707 N N . ASP A 1 93 ? -4.904 4.766 -7.361 1.00 93.75 93 ASP A N 1
ATOM 708 C CA . ASP A 1 93 ? -4.631 6.145 -7.789 1.00 93.75 93 ASP A CA 1
ATOM 709 C C . ASP A 1 93 ? -4.278 7.126 -6.653 1.00 93.75 93 ASP A C 1
ATOM 711 O O . ASP A 1 93 ? -4.172 8.339 -6.867 1.00 93.75 93 ASP A O 1
ATOM 715 N N . SER A 1 94 ? -4.016 6.622 -5.443 1.00 93.12 94 SER A N 1
ATOM 716 C CA . SER A 1 94 ? -3.552 7.444 -4.331 1.00 93.12 94 SER A CA 1
ATOM 717 C C . SER A 1 94 ? -2.203 8.098 -4.632 1.00 93.12 94 SER A C 1
ATOM 719 O O . SER A 1 94 ? -1.292 7.496 -5.211 1.00 93.12 94 SER A O 1
ATOM 721 N N . GLN A 1 95 ? -2.024 9.331 -4.149 1.00 94.12 95 GLN A N 1
ATOM 722 C CA . GLN A 1 95 ? -0.731 10.005 -4.225 1.00 94.12 95 GLN A CA 1
ATOM 723 C C . GLN A 1 95 ? 0.320 9.252 -3.396 1.00 94.12 95 GLN A C 1
ATOM 725 O O . GLN A 1 95 ? 0.056 8.811 -2.278 1.00 94.12 95 GLN A O 1
ATOM 730 N N . VAL A 1 96 ? 1.539 9.157 -3.929 1.00 94.56 96 VAL A N 1
ATOM 731 C CA . VAL A 1 96 ? 2.707 8.681 -3.180 1.00 94.56 96 VAL A CA 1
ATOM 732 C C . VAL A 1 96 ? 3.269 9.842 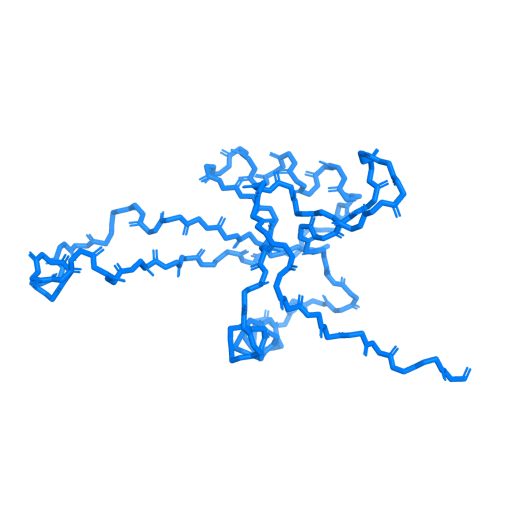-2.356 1.00 94.56 96 VAL A C 1
ATOM 734 O O . VAL A 1 96 ? 4.082 10.621 -2.847 1.00 94.56 96 VAL A O 1
ATOM 737 N N . SER A 1 97 ? 2.798 9.981 -1.117 1.00 93.50 97 SER A N 1
ATOM 738 C CA . SER A 1 97 ? 3.248 11.008 -0.159 1.00 93.50 97 SER A CA 1
ATOM 739 C C . SER A 1 97 ? 4.206 10.458 0.910 1.00 93.50 97 SER A C 1
ATOM 741 O O . SER A 1 97 ? 4.984 11.206 1.501 1.00 93.50 97 SER A O 1
ATOM 743 N N . PHE A 1 98 ? 4.186 9.139 1.118 1.00 93.50 98 PHE A N 1
ATOM 744 C CA . PHE A 1 98 ? 4.970 8.428 2.118 1.00 93.50 98 PHE A CA 1
ATOM 745 C C . PHE A 1 98 ? 5.661 7.205 1.512 1.00 93.50 98 PHE A C 1
ATOM 747 O O . PHE A 1 98 ? 5.091 6.484 0.691 1.00 93.50 98 PHE A O 1
ATOM 754 N N . THR A 1 99 ? 6.887 6.942 1.964 1.00 93.38 99 THR A N 1
ATOM 755 C CA . THR A 1 99 ? 7.641 5.734 1.620 1.00 93.38 99 THR A CA 1
ATOM 756 C C . THR A 1 99 ? 8.439 5.239 2.820 1.00 93.38 99 THR A C 1
ATOM 758 O O . THR A 1 99 ? 9.078 6.041 3.496 1.00 93.38 99 THR A O 1
ATOM 761 N N . ASN A 1 100 ? 8.461 3.922 3.031 1.00 93.88 100 ASN A N 1
ATOM 762 C CA . ASN A 1 100 ? 9.230 3.255 4.085 1.00 93.88 100 ASN A CA 1
ATOM 763 C C . ASN A 1 100 ? 10.155 2.199 3.466 1.00 93.88 100 ASN A C 1
ATOM 765 O O . ASN A 1 100 ? 9.912 0.996 3.562 1.00 93.88 100 ASN A O 1
ATOM 769 N N . TRP A 1 101 ? 11.153 2.659 2.713 1.00 92.19 101 TRP A N 1
ATOM 770 C CA . TRP A 1 101 ? 12.093 1.767 2.045 1.00 92.19 101 TRP A CA 1
ATOM 771 C C . TRP A 1 101 ? 13.084 1.190 3.048 1.00 92.19 101 TRP A C 1
ATOM 773 O O . TRP A 1 101 ? 13.607 1.908 3.894 1.00 92.19 101 TRP A O 1
ATOM 783 N N . GLN A 1 102 ? 13.373 -0.102 2.924 1.00 87.62 102 GLN A N 1
ATOM 784 C CA . GLN A 1 102 ? 14.486 -0.696 3.647 1.00 87.62 102 GLN A CA 1
ATOM 785 C C . GLN A 1 102 ? 15.801 -0.138 3.093 1.00 87.62 102 GLN A C 1
ATOM 787 O O . GLN A 1 102 ? 15.963 -0.049 1.873 1.00 87.62 102 GLN A O 1
ATOM 792 N N . ASP A 1 103 ? 16.739 0.195 3.978 1.00 87.75 103 ASP A N 1
ATOM 793 C CA . ASP A 1 103 ? 18.072 0.621 3.566 1.00 87.75 103 ASP A CA 1
ATOM 794 C C . ASP A 1 103 ? 18.742 -0.452 2.700 1.00 87.75 103 ASP A C 1
ATOM 796 O O . ASP A 1 103 ? 18.708 -1.653 3.005 1.00 87.75 103 ASP A O 1
ATOM 800 N N . SER A 1 104 ? 19.376 0.002 1.621 1.00 71.69 104 SER A N 1
ATOM 801 C CA . SER A 1 104 ? 20.259 -0.819 0.802 1.00 71.69 104 SER A CA 1
ATOM 802 C C . SER A 1 104 ? 21.401 -1.322 1.687 1.00 71.69 104 SER A C 1
ATOM 804 O O . SER A 1 104 ? 22.223 -0.529 2.144 1.00 71.69 104 SER A O 1
ATOM 806 N N . LYS A 1 105 ? 21.420 -2.624 1.971 1.00 51.19 105 LYS A N 1
ATOM 807 C CA . LYS A 1 105 ? 22.565 -3.294 2.599 1.00 51.19 105 LYS A CA 1
ATOM 808 C C . LYS A 1 105 ? 23.803 -3.205 1.713 1.00 51.19 105 LYS A C 1
ATOM 810 O O . LYS A 1 105 ? 23.644 -3.341 0.479 1.00 51.19 105 LYS A O 1
#

Secondary structure (DSSP, 8-state):
-EEEEEE-------TTTTT-TT---EEEEEE-----HHHHHHHHHHTTSEEPP-SSHHHHHHHHHHHHHTTPPSS-B-S-B-TTSSS-B-TT--------PPP--

InterPro domains:
  IPR001304 C-type lectin-like [PF00059] (35-103)
  IPR001304 C-type lectin-like [PS50041] (26-105)
  IPR016186 C-type lectin-like/link domain superfamily [G3DSA:3.10.100.10] (13-105)
  IPR016187 C-type lectin fold [SSF56436] (24-103)
  IPR050111 C-type lectin and snaclec domain-containing protein [PTHR22803] (27-103)

Radius of gyration: 14.59 Å; chains: 1; bounding box: 46×32×32 Å

Sequence (105 aa):
MAVQSTSCSGLPHSPITQQDPSIVLRCYKFSADALPFYMAEEACQSFGGHLVSFQEGLENAMVAETAQQQRIGSPFWIGLNKLNGNAWSYTDDSQVSFTNWQDSK

Organism: Teladorsagia circumcincta (NCBI:txid45464)

Foldseek 3Di:
DFKWKDQDDDDPPDVVCVPDVPPRDIDMDADLDPDDQVVRQVVNVVVVTGGADDQDPVVVVVVVVVCVVVVNDPDYDGQWDQPPHDDTAGPRRDDPNDDDDDDDD